Protein AF-A0A858RR06-F1 (afdb_monomer)

Structure (mmCIF, N/CA/C/O backbone):
data_AF-A0A858RR06-F1
#
_entry.id   AF-A0A858RR06-F1
#
loop_
_atom_site.group_PDB
_atom_site.id
_atom_site.type_symbol
_atom_site.label_atom_id
_atom_site.label_alt_id
_atom_site.label_comp_id
_atom_site.label_asym_id
_atom_site.label_entity_id
_atom_site.label_seq_id
_atom_site.pdbx_PDB_ins_code
_atom_site.Cartn_x
_atom_site.Cartn_y
_atom_site.Cartn_z
_atom_site.occupancy
_atom_site.B_iso_or_equiv
_atom_site.auth_seq_id
_atom_site.auth_comp_id
_atom_site.auth_asym_id
_atom_site.auth_atom_id
_atom_site.pdbx_PDB_model_num
ATOM 1 N N . MET A 1 1 ? -78.597 14.543 30.030 1.00 44.94 1 MET A N 1
ATOM 2 C CA . MET A 1 1 ? -77.544 13.537 29.747 1.00 44.94 1 MET A CA 1
ATOM 3 C C . MET A 1 1 ? -76.227 14.290 29.584 1.00 44.94 1 MET A C 1
ATOM 5 O O . MET A 1 1 ? -76.218 15.263 28.851 1.00 44.94 1 MET A O 1
ATOM 9 N N . LYS A 1 2 ? -75.267 14.104 30.507 1.00 47.06 2 LYS A N 1
ATOM 10 C CA . LYS A 1 2 ? -73.967 13.423 30.271 1.00 47.06 2 LYS A CA 1
ATOM 11 C C . LYS A 1 2 ? -73.232 14.000 29.048 1.00 47.06 2 LYS A C 1
ATOM 13 O O . LYS A 1 2 ? -73.659 13.748 27.937 1.00 47.06 2 LYS A O 1
ATOM 18 N N . GLY A 1 3 ? -72.196 14.817 29.217 1.00 38.66 3 GLY A N 1
ATOM 19 C CA . GLY A 1 3 ? -70.816 14.352 29.437 1.00 38.66 3 GLY A CA 1
ATOM 20 C C . GLY A 1 3 ? -69.894 14.996 28.377 1.00 38.66 3 GLY A C 1
ATOM 21 O O . GLY A 1 3 ? -70.419 15.537 27.412 1.00 38.66 3 GLY A O 1
ATOM 22 N N . PRO A 1 4 ? -68.567 15.047 28.582 1.00 51.69 4 PRO A N 1
ATOM 23 C CA . PRO A 1 4 ? -67.867 16.330 28.679 1.00 51.69 4 PRO A CA 1
ATOM 24 C C . PRO A 1 4 ? -66.981 16.712 27.484 1.00 51.69 4 PRO A C 1
ATOM 26 O O . PRO A 1 4 ? -66.624 15.895 26.641 1.00 51.69 4 PRO A O 1
ATOM 29 N N . ALA A 1 5 ? -66.574 17.985 27.516 1.00 48.44 5 ALA A N 1
ATOM 30 C CA . ALA A 1 5 ? -65.436 18.553 26.811 1.00 48.44 5 ALA A CA 1
ATOM 31 C C . ALA A 1 5 ? -64.211 17.626 26.855 1.00 48.44 5 ALA A C 1
ATOM 33 O O . ALA A 1 5 ? -63.685 17.318 27.926 1.00 48.44 5 ALA A O 1
ATOM 34 N N . VAL A 1 6 ? -63.730 17.235 25.678 1.00 52.66 6 VAL A N 1
ATOM 35 C CA . VAL A 1 6 ? -62.419 16.612 25.510 1.00 52.66 6 VAL A CA 1
ATOM 36 C C . VAL A 1 6 ? -61.376 17.718 25.392 1.00 52.66 6 VAL A C 1
ATOM 38 O O . VAL A 1 6 ? -61.203 18.337 24.346 1.00 52.66 6 VAL A O 1
ATOM 41 N N . LYS A 1 7 ? -60.696 17.964 26.517 1.00 43.69 7 LYS A N 1
ATOM 42 C CA . LYS A 1 7 ? -59.297 18.395 26.534 1.00 43.69 7 LYS A CA 1
ATOM 43 C C . LYS A 1 7 ? -58.483 17.328 25.798 1.00 43.69 7 LYS A C 1
ATOM 45 O O . LYS A 1 7 ? -58.519 16.165 26.188 1.00 43.69 7 LYS A O 1
ATOM 50 N N . GLY A 1 8 ? -57.783 17.731 24.748 1.00 40.16 8 GLY A N 1
ATOM 51 C CA . GLY A 1 8 ? -56.699 16.969 24.141 1.00 40.16 8 GLY A CA 1
ATOM 52 C C . GLY A 1 8 ? -55.512 17.908 24.045 1.00 40.16 8 GLY A C 1
ATOM 53 O O . GLY A 1 8 ? -55.527 18.842 23.248 1.00 40.16 8 GLY A O 1
ATOM 54 N N . ASP A 1 9 ? -54.574 17.718 24.959 1.00 43.81 9 ASP A N 1
ATOM 55 C CA . ASP A 1 9 ? -53.384 18.522 25.186 1.00 43.81 9 ASP A CA 1
ATOM 56 C C . ASP A 1 9 ? -52.521 18.728 23.926 1.00 43.81 9 ASP A C 1
ATOM 58 O O . ASP A 1 9 ? -52.482 17.859 23.048 1.00 43.81 9 ASP A O 1
ATOM 62 N N . PRO A 1 10 ? -51.762 19.840 23.840 1.00 43.44 10 PRO A N 1
ATOM 63 C CA . PRO A 1 10 ? -50.656 19.923 22.903 1.00 43.44 10 PRO A CA 1
ATOM 64 C C . PRO A 1 10 ? -49.649 18.838 23.286 1.00 43.44 10 PRO A C 1
ATOM 66 O O . PRO A 1 10 ? 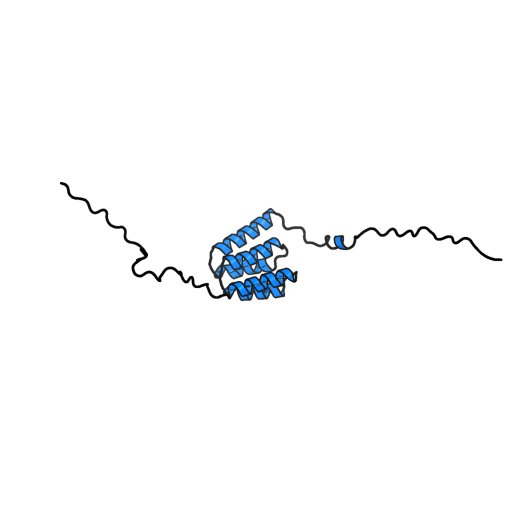-49.044 18.895 24.359 1.00 43.44 10 PRO A O 1
ATOM 69 N N . VAL A 1 11 ? -49.463 17.840 22.422 1.00 42.94 11 VAL A N 1
ATOM 70 C CA . VAL A 1 11 ? -48.342 16.904 22.541 1.00 42.94 11 VAL A CA 1
ATOM 71 C C . VAL A 1 11 ? -47.047 17.683 22.351 1.00 42.94 11 VAL A C 1
ATOM 73 O O . VAL A 1 11 ? -46.527 17.873 21.255 1.00 42.94 11 VAL A O 1
ATOM 76 N N . SER A 1 12 ? -46.554 18.159 23.487 1.00 44.69 12 SER A N 1
ATOM 77 C CA . SER A 1 12 ? -45.161 18.436 23.747 1.00 44.69 12 SER A CA 1
ATOM 78 C C . SER A 1 12 ? -44.381 17.149 23.490 1.00 44.69 12 SER A C 1
ATOM 80 O O . SER A 1 12 ? -44.539 16.143 24.180 1.00 44.69 12 SER A O 1
ATOM 82 N N . SER A 1 13 ? -43.548 17.166 22.463 1.00 46.16 13 SER A N 1
ATOM 83 C CA . SER A 1 13 ? -42.384 16.294 22.378 1.00 46.16 13 SER A CA 1
ATOM 84 C C . SER A 1 13 ? -41.233 17.134 21.844 1.00 46.16 13 SER A C 1
ATOM 86 O O . SER A 1 13 ? -41.124 17.335 20.635 1.00 46.16 13 SER A O 1
ATOM 88 N N . PRO A 1 14 ? -40.389 17.684 22.732 1.00 47.09 14 PRO A N 1
ATOM 89 C CA . PRO A 1 14 ? -39.102 18.220 22.350 1.00 47.09 14 PRO A CA 1
ATOM 90 C C . PRO A 1 14 ? -38.134 17.037 22.269 1.00 47.09 14 PRO A C 1
ATOM 92 O O . PRO A 1 14 ? -37.725 16.489 23.287 1.00 47.09 14 PRO A O 1
ATOM 95 N N . ALA A 1 15 ? -37.774 16.617 21.062 1.00 38.31 15 ALA A N 1
ATOM 96 C CA . ALA A 1 15 ? -36.696 15.651 20.873 1.00 38.31 15 ALA A CA 1
ATOM 97 C C . ALA A 1 15 ? -35.876 16.017 19.635 1.00 38.31 15 ALA A C 1
ATOM 99 O O . ALA A 1 15 ? -35.849 15.313 18.633 1.00 38.31 15 ALA A O 1
ATOM 100 N N . SER A 1 16 ? -35.187 17.150 19.732 1.00 47.97 16 SER A N 1
ATOM 101 C CA . SER A 1 16 ? -33.870 17.286 19.112 1.00 47.97 16 SER A CA 1
ATOM 102 C C . SER A 1 16 ? -32.823 17.103 20.219 1.00 47.97 16 SER A C 1
ATOM 104 O O . SER A 1 16 ? -33.104 17.531 21.341 1.00 47.97 16 SER A O 1
ATOM 106 N N . PRO A 1 17 ? -31.607 16.582 19.955 1.00 47.91 17 PRO A N 1
ATOM 107 C CA . PRO A 1 17 ? -31.035 16.254 18.650 1.00 47.91 17 PRO A CA 1
ATOM 108 C C . PRO A 1 17 ? -30.376 14.860 18.581 1.00 47.91 17 PRO A C 1
ATOM 110 O O . PRO A 1 17 ? -30.030 14.238 19.582 1.00 47.91 17 PRO A O 1
ATOM 113 N N . ARG A 1 18 ? -30.101 14.434 17.347 1.00 51.03 18 ARG A N 1
ATOM 114 C CA . ARG A 1 18 ? -29.039 13.502 16.940 1.00 51.03 18 ARG A CA 1
ATOM 115 C C . ARG A 1 18 ? -27.690 13.914 17.566 1.00 51.03 18 ARG A C 1
ATOM 117 O O . ARG A 1 18 ? -26.893 14.599 16.937 1.00 51.03 18 ARG A O 1
ATOM 124 N N . ARG A 1 19 ? -27.479 13.582 18.843 1.00 39.66 19 ARG A N 1
ATOM 125 C CA . ARG A 1 19 ? -26.297 13.950 19.650 1.00 39.66 19 ARG A CA 1
ATOM 126 C C . ARG A 1 19 ? -25.374 12.763 19.933 1.00 39.66 19 ARG A C 1
ATOM 128 O O . ARG A 1 19 ? -24.265 12.957 20.415 1.00 39.66 19 ARG A O 1
ATOM 135 N N . GLU A 1 20 ? -25.790 11.550 19.591 1.00 44.41 20 GLU A N 1
ATOM 136 C CA . GLU A 1 20 ? -24.990 10.344 19.833 1.00 44.41 20 GLU A CA 1
ATOM 137 C C . GLU A 1 20 ? -23.996 10.045 18.701 1.00 44.41 20 GLU A C 1
ATOM 139 O O . GLU A 1 20 ? -22.990 9.388 18.937 1.00 44.41 20 GLU A O 1
ATOM 144 N N . GLU A 1 21 ? -24.166 10.635 17.513 1.00 46.12 21 GLU A N 1
ATOM 145 C CA . GLU A 1 21 ? -23.213 10.460 16.400 1.00 46.12 21 GLU A CA 1
ATOM 146 C C . GLU A 1 21 ? -21.959 11.350 16.519 1.00 46.12 21 GLU A C 1
ATOM 148 O O . GLU A 1 21 ? -20.981 11.156 15.808 1.00 46.12 21 GLU A O 1
ATOM 153 N N . GLN A 1 22 ? -21.946 12.303 17.460 1.00 43.31 22 GLN A N 1
ATOM 154 C CA . GLN A 1 22 ? -20.782 13.161 17.742 1.00 43.31 22 GLN A CA 1
ATOM 155 C C . GLN A 1 22 ? -20.051 12.809 19.046 1.00 43.31 22 GLN A C 1
ATOM 157 O O . GLN A 1 22 ? -19.062 13.456 19.390 1.00 43.31 22 GLN A O 1
ATOM 162 N N . ALA A 1 23 ? -20.493 11.781 19.776 1.00 40.41 23 ALA A N 1
ATOM 163 C CA . ALA A 1 23 ? -19.858 11.378 21.032 1.00 40.41 23 ALA A CA 1
ATOM 164 C C . ALA A 1 23 ? -18.666 10.415 20.851 1.00 40.41 23 ALA A C 1
ATOM 166 O O . ALA A 1 23 ? -17.928 10.198 21.806 1.00 40.41 23 ALA A O 1
ATOM 167 N N . ALA A 1 24 ? -18.427 9.896 19.641 1.00 39.78 24 ALA A N 1
ATOM 168 C CA . ALA A 1 24 ? -17.301 9.002 19.344 1.00 39.78 24 ALA A CA 1
ATOM 169 C C . ALA A 1 24 ? -16.038 9.720 18.813 1.00 39.78 24 ALA A C 1
ATOM 171 O O . ALA A 1 24 ? -15.054 9.069 18.485 1.00 39.78 24 ALA A O 1
ATOM 172 N N . ALA A 1 25 ? -16.034 11.057 18.731 1.00 47.84 25 ALA A N 1
ATOM 173 C CA . ALA A 1 25 ? -14.924 11.834 18.158 1.00 47.84 25 ALA A CA 1
ATOM 174 C C . ALA A 1 25 ? -13.960 12.434 19.205 1.00 47.84 25 ALA A C 1
ATOM 176 O O . ALA A 1 25 ? -13.265 13.403 18.910 1.00 47.84 25 ALA A O 1
ATOM 177 N N . LYS A 1 26 ? -13.945 11.925 20.447 1.00 43.50 26 LYS A N 1
ATOM 178 C CA . LYS A 1 26 ? -13.130 12.493 21.544 1.00 43.50 26 LYS A CA 1
ATOM 179 C C . LYS A 1 26 ? -11.962 11.634 22.025 1.00 43.50 26 LYS A C 1
ATOM 181 O O . LYS A 1 26 ? -11.209 12.109 22.864 1.00 43.50 26 LYS A O 1
ATOM 186 N N . ASP A 1 27 ? -11.786 10.445 21.459 1.00 43.53 27 ASP A N 1
ATOM 187 C CA . ASP A 1 27 ? -10.639 9.566 21.738 1.00 43.53 27 ASP A CA 1
ATOM 188 C C . ASP A 1 27 ? -9.903 9.160 20.450 1.00 43.53 27 ASP A C 1
ATOM 190 O O . ASP A 1 27 ? -9.219 8.141 20.380 1.00 43.53 27 ASP A O 1
ATOM 194 N N . ALA A 1 28 ? -10.046 9.964 19.390 1.00 51.09 28 ALA A N 1
ATOM 195 C CA . ALA A 1 28 ? -9.133 9.856 18.265 1.00 51.09 28 ALA A CA 1
ATOM 196 C C . ALA A 1 28 ? -7.760 10.366 18.742 1.00 51.09 28 ALA A C 1
ATOM 198 O O . ALA A 1 28 ? -7.697 11.489 19.260 1.00 51.09 28 ALA A O 1
ATOM 199 N N . PRO A 1 29 ? -6.670 9.586 18.597 1.00 53.75 29 PRO A N 1
ATOM 200 C CA . PRO A 1 29 ? -5.330 10.111 18.820 1.00 53.75 29 PRO A CA 1
ATOM 201 C C . PRO A 1 29 ? -5.185 11.392 18.000 1.00 53.75 29 PRO A C 1
ATOM 203 O O . PRO A 1 29 ? -5.698 11.462 16.879 1.00 53.75 29 PRO A O 1
ATOM 206 N N . ALA A 1 30 ? -4.560 12.416 18.591 1.00 57.50 30 ALA A N 1
ATOM 207 C CA . ALA A 1 30 ? -4.385 13.711 17.943 1.00 57.50 30 ALA A CA 1
ATOM 208 C C . ALA A 1 30 ? -3.948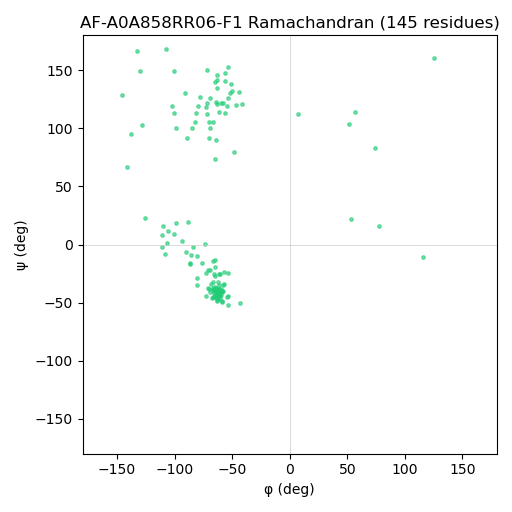 13.498 16.483 1.00 57.50 30 ALA A C 1
ATOM 210 O O . ALA A 1 30 ? -3.056 12.671 16.254 1.00 57.50 30 ALA A O 1
ATOM 211 N N . PRO A 1 31 ? -4.593 14.172 15.510 1.00 61.16 31 PRO A N 1
ATOM 212 C CA . PRO A 1 31 ? -4.248 14.000 14.110 1.00 61.16 31 PRO A CA 1
ATOM 213 C C . PRO A 1 31 ? -2.745 14.201 13.966 1.00 61.16 31 PRO A C 1
ATOM 215 O O . PRO A 1 31 ? -2.189 15.154 14.520 1.00 61.16 31 PRO A O 1
ATOM 218 N N . LEU A 1 32 ? -2.099 13.251 13.289 1.00 72.69 32 LEU A N 1
ATOM 219 C CA . LEU A 1 32 ? -0.674 13.323 13.004 1.00 72.69 32 LEU A CA 1
ATOM 220 C C . LEU A 1 32 ? -0.392 14.704 12.406 1.00 72.69 32 LEU A C 1
ATOM 222 O O . LEU A 1 32 ? -1.138 15.141 11.522 1.00 72.69 32 LEU A O 1
ATOM 226 N N . ASP A 1 33 ? 0.637 15.396 12.893 1.00 85.12 33 ASP A N 1
ATOM 227 C CA . ASP A 1 33 ? 0.956 16.716 12.367 1.00 85.12 33 ASP A CA 1
ATOM 228 C C . ASP A 1 33 ? 1.187 16.624 10.853 1.00 85.12 33 ASP A C 1
ATOM 230 O O . ASP A 1 33 ? 1.745 15.647 10.341 1.00 85.12 33 ASP A O 1
ATOM 234 N N . ASP A 1 34 ? 0.701 17.623 10.118 1.00 86.12 34 ASP A N 1
ATOM 235 C CA . ASP A 1 34 ? 0.678 17.571 8.655 1.00 86.12 34 ASP A CA 1
ATOM 236 C C . ASP A 1 34 ? 2.078 17.361 8.064 1.00 86.12 34 ASP A C 1
ATOM 238 O O . ASP A 1 34 ? 2.231 16.658 7.065 1.00 86.12 34 ASP A O 1
ATOM 242 N N . ALA A 1 35 ? 3.105 17.917 8.714 1.00 88.56 35 ALA A N 1
ATOM 243 C CA . ALA A 1 35 ? 4.496 17.767 8.311 1.00 88.56 35 ALA A CA 1
ATOM 244 C C . ALA A 1 35 ? 4.984 16.319 8.471 1.00 88.56 35 ALA A C 1
ATOM 246 O O . ALA A 1 35 ? 5.595 15.766 7.554 1.00 88.56 35 ALA A O 1
ATOM 247 N N . ARG A 1 36 ? 4.684 15.669 9.601 1.00 89.06 36 ARG A N 1
ATOM 248 C CA . ARG A 1 36 ? 5.023 14.264 9.829 1.00 89.06 36 ARG A CA 1
ATOM 249 C C . ARG A 1 36 ? 4.263 13.350 8.886 1.00 89.06 36 ARG A C 1
ATOM 251 O O . ARG A 1 36 ? 4.861 12.412 8.366 1.00 89.06 36 ARG A O 1
ATOM 258 N N . ARG A 1 37 ? 2.985 13.633 8.625 1.00 91.12 37 ARG A N 1
ATOM 259 C CA . ARG A 1 37 ? 2.182 12.842 7.685 1.00 91.12 37 ARG A CA 1
ATOM 260 C C . ARG A 1 37 ? 2.780 12.942 6.288 1.00 91.12 37 ARG A C 1
ATOM 262 O O . ARG A 1 37 ? 3.026 11.916 5.668 1.00 91.12 37 ARG A O 1
ATOM 269 N N . ALA A 1 38 ? 3.102 14.153 5.837 1.00 90.75 38 ALA A N 1
ATOM 270 C CA . ALA A 1 38 ? 3.764 14.372 4.556 1.00 90.75 38 ALA A CA 1
ATOM 271 C C . ALA A 1 38 ? 5.110 13.633 4.452 1.00 90.75 38 ALA A C 1
ATOM 273 O O . ALA A 1 38 ? 5.392 13.038 3.417 1.00 90.75 38 ALA A O 1
ATOM 274 N N . ALA A 1 39 ? 5.910 13.610 5.524 1.00 93.31 39 ALA A N 1
ATOM 275 C CA . ALA A 1 39 ? 7.171 12.871 5.543 1.00 93.31 39 ALA A CA 1
ATOM 276 C C . ALA A 1 39 ? 6.969 11.354 5.384 1.00 93.31 39 ALA A C 1
ATOM 278 O O . ALA A 1 39 ? 7.699 10.724 4.623 1.00 93.31 39 ALA A O 1
ATOM 279 N N . LEU A 1 40 ? 5.964 10.778 6.053 1.00 93.12 40 LEU A N 1
ATOM 280 C CA . LEU A 1 40 ? 5.625 9.357 5.909 1.00 93.12 40 LEU A CA 1
ATOM 281 C C . LEU A 1 40 ? 5.136 9.029 4.495 1.00 93.12 40 LEU A C 1
ATOM 283 O O . LEU A 1 40 ? 5.547 8.028 3.917 1.00 93.12 40 LEU A O 1
ATOM 287 N N . LEU A 1 41 ? 4.283 9.881 3.922 1.00 94.12 41 LEU A N 1
ATOM 288 C CA . LEU A 1 41 ? 3.791 9.709 2.554 1.00 94.12 41 LEU A CA 1
ATOM 289 C C . LEU A 1 41 ? 4.939 9.747 1.536 1.00 94.12 41 LEU A C 1
ATOM 291 O O . LEU A 1 41 ? 5.001 8.883 0.665 1.00 94.12 41 LEU A O 1
ATOM 295 N N . ALA A 1 42 ? 5.867 10.695 1.685 1.00 93.88 42 ALA A N 1
ATOM 296 C CA . ALA A 1 42 ? 7.044 10.805 0.825 1.00 93.88 42 ALA A CA 1
ATOM 297 C C . ALA A 1 42 ? 7.981 9.593 0.961 1.00 93.88 42 ALA A C 1
ATOM 299 O O . ALA A 1 42 ? 8.547 9.132 -0.025 1.00 93.88 42 ALA A O 1
ATOM 300 N N . GLU A 1 43 ? 8.133 9.052 2.171 1.00 93.56 43 GLU A N 1
ATOM 301 C CA . GLU A 1 43 ? 8.933 7.848 2.404 1.00 93.56 43 GLU A CA 1
ATOM 302 C C . GLU A 1 43 ? 8.311 6.613 1.729 1.00 93.56 43 GLU A C 1
ATOM 304 O O . GLU A 1 43 ? 9.005 5.867 1.037 1.00 93.56 43 GLU A O 1
ATOM 309 N N . ILE A 1 44 ? 6.993 6.429 1.854 1.00 93.19 44 ILE A N 1
ATOM 310 C CA . ILE A 1 44 ? 6.269 5.353 1.163 1.00 93.19 44 ILE A CA 1
ATOM 311 C C . ILE A 1 44 ? 6.410 5.494 -0.357 1.00 93.19 44 ILE A C 1
ATOM 313 O O . ILE A 1 44 ? 6.670 4.507 -1.049 1.00 93.19 44 ILE A O 1
ATOM 317 N N . GLU A 1 45 ? 6.266 6.713 -0.881 1.00 93.44 45 GLU A N 1
ATOM 318 C CA . GLU A 1 45 ? 6.435 7.004 -2.304 1.00 93.44 45 GLU A CA 1
ATOM 319 C C . GLU A 1 45 ? 7.840 6.626 -2.787 1.00 93.44 45 GLU A C 1
ATOM 321 O O . GLU A 1 45 ? 7.967 5.881 -3.760 1.00 93.44 45 GLU A O 1
ATOM 326 N N . GLN A 1 46 ? 8.883 7.041 -2.063 1.00 93.44 46 GLN A N 1
ATOM 327 C CA . GLN A 1 46 ? 10.280 6.708 -2.351 1.00 93.44 46 GLN A CA 1
ATOM 328 C C . GLN A 1 46 ? 10.497 5.190 -2.479 1.00 93.44 46 GLN A C 1
ATOM 330 O O . GLN A 1 46 ? 11.171 4.738 -3.406 1.00 93.44 46 GLN A O 1
ATOM 335 N N . PHE A 1 47 ? 9.923 4.401 -1.567 1.00 92.19 47 PHE A N 1
ATOM 336 C CA . PHE A 1 47 ? 10.016 2.941 -1.614 1.00 92.19 47 PHE A CA 1
ATOM 337 C C . PHE A 1 47 ? 9.229 2.357 -2.790 1.00 92.19 47 PHE A C 1
ATOM 339 O O . PHE A 1 47 ? 9.728 1.467 -3.478 1.00 92.19 47 PHE A O 1
ATOM 346 N N . SER A 1 48 ? 8.036 2.887 -3.070 1.00 90.75 48 SER A N 1
ATOM 347 C CA . SER A 1 48 ? 7.167 2.394 -4.145 1.00 90.75 48 SER A CA 1
ATOM 348 C C . SER A 1 48 ? 7.765 2.550 -5.546 1.00 90.75 48 SER A C 1
ATOM 350 O O . SER A 1 48 ? 7.656 1.643 -6.365 1.00 90.75 48 SER A O 1
ATOM 352 N N . VAL A 1 49 ? 8.456 3.663 -5.817 1.00 92.06 49 VAL A N 1
ATOM 353 C CA . VAL A 1 49 ? 9.010 3.968 -7.151 1.00 92.06 49 VAL A CA 1
ATOM 354 C C . VAL A 1 49 ? 10.368 3.312 -7.407 1.00 92.06 49 VAL A C 1
ATOM 356 O O . VAL A 1 49 ? 10.943 3.472 -8.483 1.00 92.06 49 VAL A O 1
ATOM 359 N N . SER A 1 50 ? 10.904 2.592 -6.420 1.00 89.94 50 SER A N 1
ATOM 360 C CA . SER A 1 50 ? 12.173 1.873 -6.547 1.00 89.94 50 SER A CA 1
ATOM 361 C C . SER A 1 50 ? 12.066 0.624 -7.429 1.00 89.94 50 SER A C 1
ATOM 363 O O . SER A 1 50 ? 13.074 0.193 -7.986 1.00 89.94 50 SER A O 1
ATOM 365 N N . TYR A 1 51 ? 10.859 0.051 -7.546 1.00 83.31 51 TYR A N 1
ATOM 366 C CA . TYR A 1 51 ? 10.589 -1.242 -8.185 1.00 83.31 51 TYR A CA 1
ATOM 367 C C . TYR A 1 51 ? 11.443 -2.410 -7.638 1.00 83.31 51 TYR A C 1
ATOM 369 O O . TYR A 1 51 ? 11.624 -3.414 -8.326 1.00 83.31 51 TYR A O 1
ATOM 377 N N . ASP A 1 52 ? 11.981 -2.301 -6.414 1.00 88.38 52 ASP A N 1
ATOM 378 C CA . ASP A 1 52 ? 12.720 -3.381 -5.745 1.00 88.38 52 ASP A CA 1
ATOM 379 C C . ASP A 1 52 ? 11.835 -4.058 -4.689 1.00 88.38 52 ASP A C 1
ATOM 381 O O . ASP A 1 52 ? 11.427 -3.450 -3.699 1.00 88.38 52 ASP A O 1
ATOM 385 N N . ALA A 1 53 ? 11.586 -5.357 -4.861 1.00 88.31 53 ALA A N 1
ATOM 386 C CA . ALA A 1 53 ? 10.821 -6.189 -3.931 1.00 88.31 53 ALA A CA 1
ATOM 387 C C . ALA A 1 53 ? 11.344 -6.147 -2.483 1.00 88.31 53 ALA A C 1
ATOM 389 O O . ALA A 1 53 ? 10.586 -6.373 -1.539 1.00 88.31 53 ALA A O 1
ATOM 390 N N . LYS A 1 54 ? 12.630 -5.832 -2.276 1.00 91.88 54 LYS A N 1
ATOM 391 C CA . LYS A 1 54 ? 13.235 -5.686 -0.939 1.00 91.88 54 LYS A CA 1
ATOM 392 C C . LYS A 1 54 ? 12.687 -4.502 -0.147 1.00 91.88 54 LYS A C 1
ATOM 394 O O . LYS A 1 54 ? 12.910 -4.431 1.061 1.00 91.88 54 LYS A O 1
ATOM 399 N N . GLU A 1 55 ? 11.986 -3.587 -0.805 1.00 90.75 55 GLU A N 1
ATOM 400 C CA . GLU A 1 55 ? 11.363 -2.431 -0.172 1.00 90.75 55 GLU A CA 1
ATOM 401 C C . GLU A 1 55 ? 9.957 -2.751 0.367 1.00 90.75 55 GLU A C 1
ATOM 403 O O . GLU A 1 55 ? 9.474 -2.048 1.254 1.00 90.75 55 GLU A O 1
ATOM 408 N N . LEU A 1 56 ? 9.323 -3.858 -0.055 1.00 90.12 56 LEU A N 1
ATOM 409 C CA . LEU A 1 56 ? 8.003 -4.274 0.449 1.00 90.12 56 LEU A CA 1
ATOM 410 C C . LEU A 1 56 ? 7.931 -4.399 1.983 1.00 90.12 56 LEU A C 1
ATOM 412 O O . LEU A 1 56 ? 6.993 -3.848 2.564 1.00 90.12 56 LEU A O 1
ATOM 416 N N . PRO A 1 57 ? 8.905 -5.025 2.679 1.00 91.75 57 PRO A N 1
ATOM 417 C CA . PRO A 1 57 ? 8.895 -5.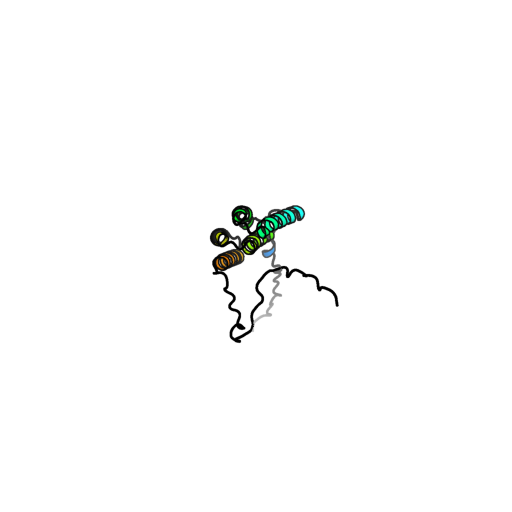093 4.142 1.00 91.75 57 PRO A CA 1
ATOM 418 C C . PRO A 1 57 ? 9.037 -3.727 4.826 1.00 91.75 57 PRO A C 1
ATOM 420 O O . PRO A 1 57 ? 8.700 -3.593 5.999 1.00 91.75 57 PRO A O 1
ATOM 423 N N . LYS A 1 58 ? 9.542 -2.705 4.119 1.00 93.06 58 LYS A N 1
ATOM 424 C CA . LYS A 1 58 ? 9.610 -1.331 4.641 1.00 93.06 58 LYS A CA 1
ATOM 425 C C . LYS A 1 58 ? 8.267 -0.615 4.516 1.00 93.06 58 LYS A C 1
ATOM 427 O O . LYS A 1 58 ? 7.961 0.228 5.351 1.00 93.06 58 LYS A O 1
ATOM 432 N N . ILE A 1 59 ? 7.458 -0.975 3.515 1.00 92.12 59 ILE A N 1
ATOM 433 C CA . ILE A 1 59 ? 6.102 -0.440 3.318 1.00 92.12 59 ILE A CA 1
ATOM 434 C C . ILE A 1 59 ? 5.083 -1.147 4.231 1.00 92.12 59 ILE A C 1
ATOM 436 O O . ILE A 1 59 ? 4.166 -0.508 4.742 1.00 92.12 59 ILE A O 1
ATOM 440 N N . GLU A 1 60 ? 5.262 -2.449 4.486 1.00 92.31 60 GLU A N 1
ATOM 441 C CA . GLU A 1 60 ? 4.391 -3.285 5.332 1.00 92.31 60 GLU A CA 1
ATOM 442 C C . GLU A 1 60 ? 3.924 -2.640 6.654 1.00 92.31 60 GLU A C 1
ATOM 444 O O . GLU A 1 60 ? 2.713 -2.636 6.897 1.00 92.31 60 GLU A O 1
ATOM 449 N N . PRO A 1 61 ? 4.794 -2.057 7.508 1.00 93.75 61 PRO A N 1
ATOM 450 C CA . PRO A 1 61 ? 4.355 -1.477 8.781 1.00 93.75 61 PRO A CA 1
ATOM 451 C C . PRO A 1 61 ? 3.357 -0.322 8.618 1.00 93.75 61 PRO A C 1
ATOM 453 O O . PRO A 1 61 ? 2.550 -0.080 9.518 1.00 93.75 61 PRO A O 1
ATOM 456 N N . TYR A 1 62 ? 3.363 0.371 7.477 1.00 93.56 62 TYR A N 1
ATOM 457 C CA . TYR A 1 62 ? 2.461 1.490 7.219 1.00 93.56 62 TYR A CA 1
ATOM 458 C C . TYR A 1 62 ? 1.027 1.049 6.877 1.00 93.56 62 TYR A C 1
ATOM 460 O O . TYR A 1 62 ? 0.103 1.850 7.017 1.00 93.56 62 TYR A O 1
ATOM 468 N N . LEU A 1 63 ? 0.798 -0.224 6.523 1.00 92.44 63 LEU A N 1
ATOM 469 C CA . LEU A 1 63 ? -0.543 -0.757 6.230 1.00 92.44 63 LEU A CA 1
ATOM 470 C C . LEU A 1 63 ? -1.477 -0.770 7.449 1.00 92.44 63 LEU A C 1
ATOM 472 O O . LEU A 1 63 ? -2.692 -0.724 7.288 1.00 92.44 63 LEU A O 1
ATOM 476 N N . LEU A 1 64 ? -0.924 -0.826 8.663 1.00 92.38 64 LEU A N 1
ATOM 477 C CA . LEU A 1 64 ? -1.680 -0.844 9.925 1.00 92.38 64 LEU A CA 1
ATOM 478 C C . LEU A 1 64 ? -1.519 0.457 10.722 1.00 92.38 64 LEU A C 1
ATOM 480 O O . LEU A 1 64 ? -1.801 0.506 11.919 1.00 92.38 64 LEU A O 1
ATOM 484 N N . HIS A 1 65 ? -1.039 1.515 10.070 1.00 92.31 65 HIS A N 1
ATOM 485 C CA . HIS A 1 65 ? -0.823 2.808 10.703 1.00 92.31 65 HIS A CA 1
ATOM 486 C C . HIS A 1 65 ? -2.154 3.417 11.207 1.00 92.31 65 HIS A C 1
ATOM 488 O O . HIS A 1 65 ? -3.184 3.237 10.558 1.00 92.31 65 HIS A O 1
ATOM 494 N N . PRO A 1 66 ? -2.191 4.156 12.335 1.00 89.06 66 PRO A N 1
ATOM 495 C CA . PRO A 1 66 ? -3.432 4.752 12.856 1.00 89.06 66 PRO A CA 1
ATOM 496 C C . PRO A 1 66 ? -4.072 5.778 11.904 1.00 89.06 66 PRO A C 1
ATOM 498 O O . PRO A 1 66 ? -5.297 5.882 11.833 1.00 89.06 66 PRO A O 1
ATOM 501 N N . ASP A 1 67 ? -3.259 6.502 11.136 1.00 89.50 67 ASP A N 1
ATOM 502 C CA . ASP A 1 67 ? -3.722 7.456 10.122 1.00 89.50 67 ASP A CA 1
ATOM 503 C C . ASP A 1 67 ? -4.184 6.746 8.838 1.00 89.50 67 ASP A C 1
ATOM 505 O O . ASP A 1 67 ? -3.442 5.949 8.261 1.00 89.50 67 ASP A O 1
ATOM 509 N N . ALA A 1 68 ? -5.407 7.048 8.395 1.00 90.50 68 ALA A N 1
ATOM 510 C CA . ALA A 1 68 ? -6.028 6.411 7.234 1.00 90.50 68 ALA A CA 1
ATOM 511 C C . ALA A 1 68 ? -5.351 6.767 5.900 1.00 90.50 68 ALA A C 1
ATOM 513 O O . ALA A 1 68 ? -5.266 5.913 5.016 1.00 90.50 68 ALA A O 1
ATOM 514 N N . GLU A 1 69 ? -4.832 7.989 5.753 1.00 92.50 69 GLU A N 1
ATOM 515 C CA . GLU A 1 69 ? -4.132 8.404 4.534 1.00 92.50 69 GLU A CA 1
ATOM 516 C C . GLU A 1 69 ? -2.792 7.680 4.409 1.00 92.50 69 GLU A C 1
ATOM 518 O O . GLU A 1 69 ? -2.437 7.226 3.323 1.00 92.50 69 GLU A O 1
ATOM 523 N N . VAL A 1 70 ? -2.082 7.481 5.525 1.00 93.62 70 VAL A N 1
ATOM 524 C CA . VAL A 1 70 ? -0.846 6.683 5.544 1.00 93.62 70 VAL A CA 1
ATOM 525 C C . VAL A 1 70 ? -1.123 5.221 5.1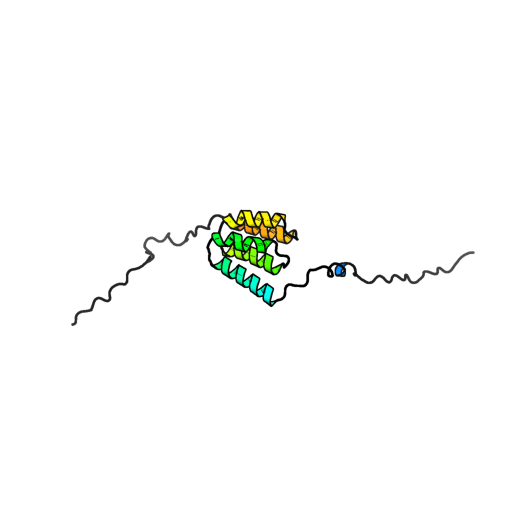71 1.00 93.62 70 VAL A C 1
ATOM 527 O O . VAL A 1 70 ? -0.397 4.669 4.344 1.00 93.62 70 VAL A O 1
ATOM 530 N N . ARG A 1 71 ? -2.196 4.603 5.694 1.00 94.12 71 ARG A N 1
ATOM 531 C CA . ARG A 1 71 ? -2.580 3.227 5.306 1.00 94.12 71 ARG A CA 1
ATOM 532 C C . ARG A 1 71 ? -2.879 3.117 3.815 1.00 94.12 71 ARG A C 1
ATOM 534 O O . ARG A 1 71 ? -2.389 2.213 3.139 1.00 94.12 71 ARG A O 1
ATOM 541 N N . LYS A 1 72 ? -3.661 4.062 3.291 1.00 94.06 72 LYS A N 1
ATOM 542 C CA . LYS A 1 72 ? -4.009 4.127 1.869 1.00 94.06 72 LYS A CA 1
ATOM 543 C C . LYS A 1 72 ? -2.769 4.306 0.995 1.00 94.06 72 LYS A C 1
ATOM 545 O O . LYS A 1 72 ? -2.643 3.636 -0.029 1.00 94.06 72 LYS A O 1
ATOM 550 N N . ALA A 1 73 ? -1.849 5.178 1.399 1.00 94.69 73 ALA A N 1
ATOM 551 C CA . ALA A 1 73 ? -0.591 5.378 0.696 1.00 94.69 73 ALA A CA 1
ATOM 552 C C . ALA A 1 73 ? 0.270 4.115 0.704 1.00 94.69 73 ALA A C 1
ATOM 554 O O . ALA A 1 73 ? 0.818 3.767 -0.333 1.00 94.69 73 ALA A O 1
ATOM 555 N N . ALA A 1 74 ? 0.339 3.392 1.824 1.00 95.19 74 ALA A N 1
ATOM 556 C CA . ALA A 1 74 ? 1.074 2.135 1.918 1.00 95.19 74 ALA A CA 1
ATOM 557 C C . ALA A 1 74 ? 0.512 1.063 0.973 1.00 95.19 74 ALA A C 1
ATOM 559 O O . ALA A 1 74 ? 1.267 0.438 0.230 1.00 95.19 74 ALA A O 1
ATOM 560 N N . MET A 1 75 ? -0.816 0.903 0.937 1.00 95.88 75 MET A N 1
ATOM 561 C CA . MET A 1 75 ? -1.485 -0.008 0.004 1.00 95.88 75 MET A CA 1
ATOM 562 C C . MET A 1 75 ? -1.176 0.365 -1.451 1.00 95.88 75 MET A C 1
ATOM 564 O O . MET A 1 75 ? -0.740 -0.481 -2.229 1.00 95.88 75 MET A O 1
ATOM 568 N N . ASN A 1 76 ? -1.329 1.644 -1.807 1.00 94.94 76 ASN A N 1
ATOM 569 C CA . ASN A 1 76 ? -0.995 2.133 -3.145 1.00 94.94 76 ASN A CA 1
ATOM 570 C C . ASN A 1 76 ? 0.493 1.953 -3.470 1.00 94.94 76 ASN A C 1
ATOM 572 O O . ASN A 1 76 ? 0.828 1.595 -4.593 1.00 94.94 76 ASN A O 1
ATOM 576 N N . GLY A 1 77 ? 1.380 2.157 -2.498 1.00 93.69 77 GLY A N 1
ATOM 577 C CA . GLY A 1 77 ? 2.817 1.979 -2.658 1.00 93.69 77 GLY A CA 1
ATOM 578 C C . GLY A 1 77 ? 3.186 0.536 -2.996 1.00 93.69 77 GLY A C 1
ATOM 579 O O . GLY A 1 77 ? 4.006 0.312 -3.883 1.00 93.69 77 GLY A O 1
ATOM 580 N N . MET A 1 78 ? 2.530 -0.443 -2.366 1.00 94.12 78 MET A N 1
ATOM 581 C CA . MET A 1 78 ? 2.693 -1.857 -2.722 1.00 94.12 78 MET A CA 1
ATOM 582 C C . MET A 1 78 ? 2.199 -2.163 -4.141 1.00 94.12 78 MET A C 1
ATOM 584 O O . MET A 1 78 ? 2.868 -2.888 -4.873 1.00 94.12 78 MET A O 1
ATOM 588 N N . ILE A 1 79 ? 1.070 -1.574 -4.553 1.00 92.81 79 ILE A N 1
ATOM 589 C CA . ILE A 1 79 ? 0.534 -1.729 -5.915 1.00 92.81 79 ILE A CA 1
ATOM 590 C C . ILE A 1 79 ? 1.490 -1.136 -6.957 1.00 92.81 79 ILE A C 1
ATOM 592 O O . ILE A 1 79 ? 1.731 -1.757 -7.989 1.00 92.81 79 ILE A O 1
ATOM 596 N N . VAL A 1 80 ? 2.021 0.062 -6.699 1.00 93.00 80 VAL A N 1
ATOM 597 C CA . VAL A 1 80 ? 2.940 0.768 -7.606 1.00 93.00 80 VAL A CA 1
ATOM 598 C C . VAL A 1 80 ? 4.269 0.031 -7.738 1.00 93.00 80 VAL A C 1
ATOM 600 O O . VAL A 1 80 ? 4.794 -0.060 -8.846 1.00 93.00 80 VAL A O 1
ATOM 603 N N . LEU A 1 81 ? 4.779 -0.535 -6.641 1.00 92.19 81 LEU A N 1
ATOM 604 C CA . LEU A 1 81 ? 5.971 -1.382 -6.666 1.00 92.19 81 LEU A CA 1
ATOM 605 C C . LEU A 1 81 ? 5.756 -2.597 -7.583 1.00 92.19 81 LEU A C 1
ATOM 607 O O . LEU A 1 81 ? 6.656 -2.964 -8.337 1.00 92.19 81 LEU A O 1
ATOM 611 N N . GLY A 1 82 ? 4.545 -3.168 -7.564 1.00 89.50 82 GLY A N 1
ATOM 612 C CA . GLY A 1 82 ? 4.076 -4.120 -8.573 1.00 89.50 82 GLY A CA 1
ATOM 613 C C . GLY A 1 82 ? 4.632 -5.538 -8.433 1.00 89.50 82 GLY A C 1
ATOM 614 O O . GLY A 1 82 ? 4.546 -6.320 -9.379 1.00 89.50 82 GLY A O 1
ATOM 615 N N . ASP A 1 83 ? 5.208 -5.880 -7.279 1.00 90.88 83 ASP A N 1
ATOM 616 C CA . ASP A 1 83 ? 5.712 -7.226 -7.011 1.00 90.88 83 ASP A CA 1
ATOM 617 C C . ASP A 1 83 ? 4.635 -8.108 -6.358 1.00 90.88 83 ASP A C 1
ATOM 619 O O . ASP A 1 83 ? 4.016 -7.744 -5.355 1.00 90.88 83 ASP A O 1
ATOM 623 N N . SER A 1 84 ? 4.449 -9.312 -6.905 1.00 91.19 84 SER A N 1
ATOM 624 C CA . SER A 1 84 ? 3.477 -10.304 -6.422 1.00 91.19 84 SER A CA 1
ATOM 625 C C . SER A 1 84 ? 3.653 -10.706 -4.948 1.00 91.19 84 SER A C 1
ATOM 627 O O . SER A 1 84 ? 2.687 -11.104 -4.296 1.00 91.19 84 SER A O 1
ATOM 629 N N . ALA A 1 85 ? 4.854 -10.557 -4.375 1.00 91.62 85 ALA A N 1
ATOM 630 C CA . ALA A 1 85 ? 5.124 -10.804 -2.961 1.00 91.62 85 ALA A CA 1
ATOM 631 C C . ALA A 1 85 ? 4.375 -9.837 -2.025 1.00 91.62 85 ALA A C 1
ATOM 633 O O . ALA A 1 85 ? 4.272 -10.109 -0.827 1.00 91.62 85 ALA A O 1
ATOM 634 N N . ALA A 1 86 ? 3.799 -8.750 -2.552 1.00 92.19 86 ALA A N 1
ATOM 635 C CA . ALA A 1 86 ? 2.895 -7.877 -1.813 1.00 92.19 86 ALA A CA 1
ATOM 636 C C . ALA A 1 86 ? 1.572 -8.568 -1.435 1.00 92.19 86 ALA A C 1
ATOM 638 O O . ALA A 1 86 ? 1.020 -8.283 -0.373 1.00 92.19 86 ALA A O 1
ATOM 639 N N . ALA A 1 87 ? 1.071 -9.504 -2.251 1.00 93.50 87 ALA A N 1
ATOM 640 C CA . ALA A 1 87 ? -0.226 -10.155 -2.043 1.00 93.50 87 ALA A CA 1
ATOM 641 C C . ALA A 1 87 ? -0.404 -10.787 -0.644 1.00 93.50 87 ALA A C 1
ATOM 643 O O . ALA A 1 87 ? -1.376 -10.456 0.045 1.00 93.50 87 ALA A O 1
ATOM 644 N N . PRO A 1 88 ? 0.513 -11.643 -0.141 1.00 94.31 88 PRO A N 1
ATOM 645 C CA . PRO A 1 88 ? 0.382 -12.200 1.206 1.00 94.31 88 PRO A CA 1
ATOM 646 C C . PRO A 1 88 ? 0.485 -11.145 2.318 1.00 94.31 88 PRO A C 1
ATOM 648 O O . PRO A 1 88 ? -0.084 -11.353 3.390 1.00 94.31 88 PRO A O 1
ATOM 651 N N . LEU A 1 89 ? 1.186 -10.027 2.099 1.00 93.56 89 LEU A N 1
ATOM 652 C CA . LEU A 1 89 ? 1.279 -8.934 3.077 1.00 93.56 89 LEU A CA 1
ATOM 653 C C . LEU A 1 89 ? -0.042 -8.161 3.155 1.00 93.56 89 LEU A C 1
ATOM 655 O O . LEU A 1 89 ? -0.559 -7.914 4.244 1.00 93.56 89 LEU A O 1
ATOM 659 N N . LEU A 1 90 ? -0.631 -7.866 1.996 1.00 94.50 90 LEU A N 1
ATOM 660 C CA . LEU A 1 90 ? -1.919 -7.189 1.875 1.00 94.50 90 LEU A CA 1
ATOM 661 C C . LEU A 1 90 ? -3.056 -8.014 2.497 1.00 94.50 90 LEU A C 1
ATOM 663 O O . LEU A 1 90 ? -3.854 -7.464 3.253 1.00 94.50 90 LEU A O 1
ATOM 667 N N . ARG A 1 91 ? -3.084 -9.342 2.297 1.00 95.00 91 ARG A N 1
ATOM 668 C CA . ARG A 1 91 ? -4.075 -10.221 2.956 1.00 95.00 91 ARG A CA 1
ATOM 669 C C . ARG A 1 91 ? -3.945 -10.220 4.479 1.00 95.00 91 ARG A C 1
ATOM 671 O O . ARG A 1 91 ? -4.944 -10.078 5.177 1.00 95.00 91 ARG A O 1
ATOM 678 N N . LYS A 1 92 ? -2.719 -10.302 5.007 1.00 94.44 92 LYS A N 1
ATOM 679 C CA . LYS A 1 92 ? -2.476 -10.200 6.460 1.00 94.44 92 LYS A CA 1
ATOM 680 C C . LYS A 1 92 ? -2.913 -8.851 7.029 1.00 94.44 92 LYS A C 1
ATOM 682 O O . LYS A 1 92 ? -3.361 -8.786 8.172 1.00 94.44 92 LYS A O 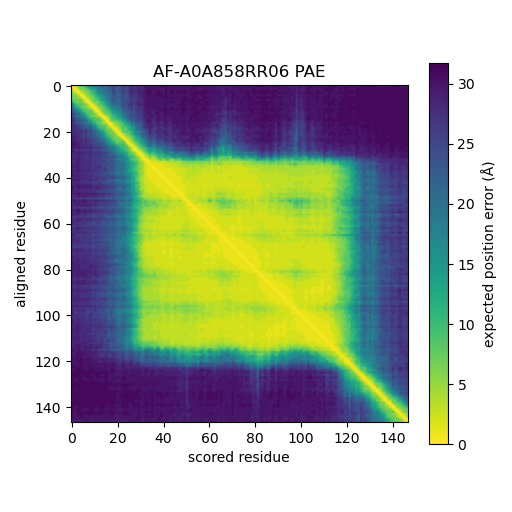1
ATOM 687 N N . ALA A 1 93 ? -2.757 -7.773 6.262 1.00 92.94 93 ALA A N 1
ATOM 688 C CA . ALA A 1 93 ? -3.246 -6.460 6.660 1.00 92.94 93 ALA A CA 1
ATOM 689 C C . ALA A 1 93 ? -4.780 -6.384 6.608 1.00 92.94 93 ALA A C 1
ATOM 691 O O . ALA A 1 93 ? -5.377 -5.806 7.513 1.00 92.94 93 ALA A O 1
ATOM 692 N N . ALA A 1 94 ? -5.419 -7.017 5.617 1.00 93.62 94 ALA A N 1
ATOM 693 C CA . ALA A 1 94 ? -6.876 -7.068 5.486 1.00 93.62 94 ALA A CA 1
ATOM 694 C C . ALA A 1 94 ? -7.549 -7.703 6.714 1.00 93.62 94 ALA A C 1
ATOM 696 O O . ALA A 1 94 ? -8.556 -7.189 7.196 1.00 93.62 94 ALA A O 1
ATOM 697 N N . GLU A 1 95 ? -6.955 -8.760 7.279 1.00 94.69 95 GLU A N 1
ATOM 698 C CA . GL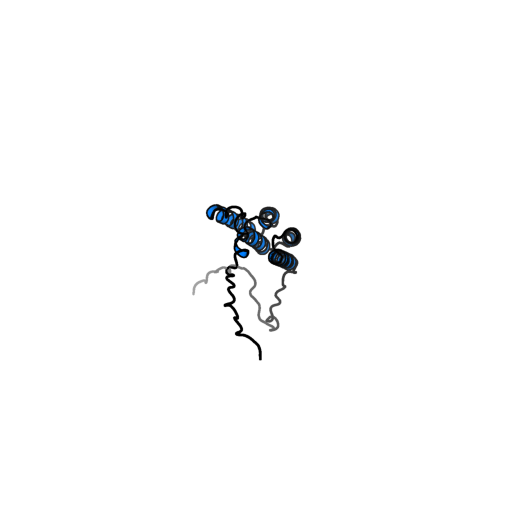U A 1 95 ? -7.437 -9.419 8.507 1.00 94.69 95 GLU A CA 1
ATOM 699 C C . GLU A 1 95 ? -7.468 -8.490 9.732 1.00 94.69 95 GLU A C 1
ATOM 701 O O . GLU A 1 95 ? -8.222 -8.721 10.676 1.00 94.69 95 GLU A O 1
ATOM 706 N N . LYS A 1 96 ? -6.634 -7.446 9.732 1.00 93.50 96 LYS A N 1
ATOM 707 C CA . LYS A 1 96 ? -6.466 -6.496 10.840 1.00 93.50 96 LYS A CA 1
ATOM 708 C C . LYS A 1 96 ? -7.002 -5.105 10.506 1.00 93.50 96 LYS A C 1
ATOM 710 O O . LYS A 1 96 ? -6.762 -4.166 11.265 1.00 93.50 96 LYS A O 1
ATOM 715 N N . ALA A 1 97 ? -7.685 -4.958 9.373 1.00 90.75 97 ALA A N 1
ATOM 716 C CA . ALA A 1 97 ? -8.161 -3.668 8.915 1.00 90.75 97 ALA A CA 1
ATOM 717 C C . ALA A 1 97 ? -9.210 -3.093 9.889 1.00 90.75 97 ALA A C 1
ATOM 719 O O . ALA A 1 97 ? -10.073 -3.825 10.381 1.00 90.75 97 ALA A O 1
ATOM 720 N N . PRO A 1 98 ? -9.174 -1.779 10.162 1.00 88.94 98 PRO A N 1
ATOM 721 C CA . PRO A 1 98 ? -10.089 -1.144 11.107 1.00 88.94 98 PRO A CA 1
ATOM 722 C C . PRO A 1 98 ? -11.528 -1.054 10.585 1.00 88.94 98 PRO A C 1
ATOM 724 O O . PRO A 1 98 ? -12.457 -0.925 11.381 1.00 88.94 98 PRO A O 1
ATOM 727 N N . THR A 1 99 ? -11.731 -1.109 9.264 1.00 91.19 99 THR A N 1
ATOM 728 C CA . THR A 1 99 ? -13.060 -1.060 8.645 1.00 91.19 99 THR A CA 1
ATOM 729 C C . THR A 1 99 ? -13.250 -2.195 7.635 1.00 91.19 99 THR A C 1
ATOM 731 O O . THR A 1 99 ? -12.288 -2.598 6.975 1.00 91.19 99 THR A O 1
ATOM 734 N N . PRO A 1 100 ? -14.489 -2.697 7.453 1.00 92.56 100 PRO A N 1
ATOM 735 C CA . PRO A 1 100 ? -14.779 -3.701 6.429 1.00 92.56 100 PRO A CA 1
ATOM 736 C C . PRO A 1 100 ? -14.408 -3.239 5.016 1.00 92.56 100 PRO A C 1
ATOM 738 O O . PRO A 1 100 ? -13.961 -4.036 4.200 1.00 92.56 100 PRO A O 1
ATOM 741 N N . GLN A 1 101 ? -14.573 -1.947 4.726 1.00 92.88 101 GLN A N 1
ATOM 742 C CA . GLN A 1 101 ? -14.243 -1.364 3.427 1.00 92.88 101 GLN A CA 1
ATOM 743 C C . GLN A 1 101 ? -12.735 -1.413 3.158 1.00 92.88 101 GLN A C 1
ATOM 745 O O . GLN A 1 101 ? -12.326 -1.757 2.053 1.00 92.88 101 GLN A O 1
ATOM 750 N N . GLU A 1 102 ? -11.907 -1.119 4.165 1.00 91.19 102 GLU A N 1
ATOM 751 C CA . GLU A 1 102 ? -10.450 -1.240 4.044 1.00 91.19 102 GLU A CA 1
ATOM 752 C C . GLU A 1 102 ? -10.006 -2.698 3.881 1.00 91.19 102 GLU A C 1
ATOM 754 O O . GLU A 1 102 ? -9.121 -2.973 3.075 1.00 91.19 102 GLU A O 1
ATOM 759 N N . ALA A 1 103 ? -10.650 -3.644 4.575 1.00 92.81 103 ALA A N 1
ATOM 760 C CA . ALA A 1 103 ? -10.363 -5.070 4.405 1.00 92.81 103 ALA A CA 1
ATOM 761 C C . ALA A 1 103 ? -10.616 -5.537 2.962 1.00 92.81 103 ALA A C 1
ATOM 763 O O . ALA A 1 103 ? -9.798 -6.258 2.387 1.00 92.81 103 ALA A O 1
ATOM 764 N N . VAL A 1 104 ? -11.729 -5.097 2.362 1.00 96.31 104 VAL A N 1
ATOM 765 C CA . VAL A 1 104 ? -12.051 -5.392 0.959 1.00 96.31 104 VAL A CA 1
ATOM 766 C C . VAL A 1 104 ? -11.007 -4.777 0.033 1.00 96.31 104 VAL A C 1
ATOM 768 O O . VAL A 1 104 ? -10.452 -5.499 -0.785 1.00 96.31 104 VAL A O 1
ATOM 771 N N . ALA A 1 105 ? -10.665 -3.498 0.207 1.00 94.44 105 ALA A N 1
ATOM 772 C CA . ALA A 1 105 ? -9.676 -2.826 -0.637 1.00 94.44 105 ALA A CA 1
ATOM 773 C C . ALA A 1 105 ? -8.295 -3.507 -0.591 1.00 94.44 105 ALA A C 1
ATOM 775 O O . ALA A 1 105 ? -7.652 -3.687 -1.623 1.00 94.44 105 ALA A O 1
ATOM 776 N N . LEU A 1 106 ? -7.854 -3.940 0.593 1.00 95.38 106 LEU A N 1
ATOM 777 C CA . LEU A 1 106 ? -6.604 -4.686 0.765 1.00 95.38 106 LEU A CA 1
ATOM 778 C C . LEU A 1 106 ? -6.664 -6.075 0.116 1.00 95.38 106 LEU A C 1
ATOM 780 O O . LEU A 1 106 ? -5.678 -6.526 -0.464 1.00 95.38 106 LEU A O 1
ATOM 784 N N . THR A 1 107 ? -7.816 -6.743 0.186 1.00 95.88 107 THR A N 1
ATOM 785 C CA . THR A 1 107 ? -8.027 -8.046 -0.463 1.00 95.88 107 THR A CA 1
ATOM 786 C C . THR A 1 107 ? -8.018 -7.906 -1.984 1.00 95.88 107 THR A C 1
ATOM 788 O O . THR A 1 107 ? -7.301 -8.637 -2.656 1.00 95.88 107 THR A O 1
ATOM 791 N N . GLU A 1 108 ? -8.727 -6.915 -2.526 1.00 95.44 108 GLU A N 1
ATOM 792 C CA . GLU A 1 108 ? -8.733 -6.605 -3.959 1.00 95.44 108 GLU A CA 1
ATOM 793 C C . GLU A 1 108 ? -7.334 -6.236 -4.463 1.00 95.44 108 GLU A C 1
ATOM 795 O O . GLU A 1 108 ? -6.920 -6.686 -5.531 1.00 95.44 108 GLU A O 1
ATOM 800 N N . ALA A 1 109 ? -6.575 -5.461 -3.684 1.00 94.06 109 ALA A N 1
ATOM 801 C CA . ALA A 1 109 ? -5.186 -5.152 -3.996 1.00 94.06 109 ALA A CA 1
ATOM 802 C C . ALA A 1 109 ? -4.318 -6.420 -4.018 1.00 94.06 109 ALA A C 1
ATOM 804 O O . ALA A 1 109 ? -3.499 -6.581 -4.921 1.00 94.06 109 ALA A O 1
ATOM 805 N N . ALA A 1 110 ? -4.508 -7.338 -3.065 1.00 94.69 110 ALA A N 1
ATOM 806 C CA . ALA A 1 110 ? -3.795 -8.611 -3.046 1.00 94.69 110 ALA A CA 1
ATOM 807 C C . ALA A 1 110 ? -4.122 -9.472 -4.273 1.00 94.69 110 ALA A C 1
ATOM 809 O O . ALA A 1 110 ? -3.212 -9.992 -4.914 1.00 94.69 110 ALA A O 1
ATOM 810 N N . ASP A 1 111 ? -5.402 -9.581 -4.623 1.00 94.31 111 ASP A N 1
ATOM 811 C CA . ASP A 1 111 ? -5.848 -10.350 -5.783 1.00 94.31 111 ASP A CA 1
ATOM 812 C C . ASP A 1 111 ? -5.335 -9.729 -7.090 1.00 94.31 111 ASP A C 1
ATOM 814 O O . ASP A 1 111 ? -4.918 -10.450 -7.995 1.00 94.31 111 ASP A O 1
ATOM 818 N N . TYR A 1 112 ? -5.277 -8.394 -7.172 1.00 92.50 112 TYR A N 1
ATOM 819 C CA . TYR A 1 112 ? -4.687 -7.681 -8.306 1.00 92.50 112 TYR A CA 1
ATOM 820 C C . TYR A 1 112 ? -3.190 -7.988 -8.479 1.00 92.50 112 TYR A C 1
ATOM 822 O O . TYR A 1 112 ? -2.730 -8.155 -9.607 1.00 92.50 112 TYR A O 1
ATOM 830 N N . MET A 1 113 ? -2.434 -8.121 -7.384 1.00 91.06 113 MET A N 1
ATOM 831 C CA . MET A 1 113 ? -1.003 -8.469 -7.414 1.00 91.06 113 MET A CA 1
ATOM 832 C C . MET A 1 113 ? -0.726 -9.908 -7.875 1.00 91.06 113 MET A C 1
ATOM 834 O O . MET A 1 113 ? 0.379 -10.206 -8.325 1.00 91.06 113 MET A O 1
ATOM 838 N N . GLU A 1 114 ? -1.707 -10.807 -7.777 1.00 90.19 114 GLU A N 1
ATOM 839 C CA . GLU A 1 114 ? -1.591 -12.194 -8.246 1.00 90.19 114 GLU A CA 1
ATOM 840 C C . GLU A 1 114 ? -2.033 -12.380 -9.701 1.00 90.19 114 GLU A C 1
ATOM 842 O O . GLU A 1 114 ? -1.871 -13.467 -10.267 1.00 90.19 114 GLU A O 1
ATOM 847 N N . LEU A 1 115 ? -2.584 -11.337 -10.330 1.00 87.62 115 LEU A N 1
ATOM 848 C CA . LEU A 1 115 ? -2.983 -11.424 -11.724 1.00 87.62 115 LEU A CA 1
ATOM 849 C C . LEU A 1 115 ? -1.756 -11.664 -12.616 1.00 87.62 115 LEU A C 1
ATOM 851 O O . LEU A 1 115 ? -0.733 -10.986 -12.483 1.00 87.62 115 LEU A O 1
ATOM 855 N N . PRO A 1 116 ? -1.846 -12.597 -13.581 1.00 79.06 116 PRO A N 1
ATOM 856 C CA . PRO A 1 116 ? -0.785 -12.778 -14.553 1.00 79.06 116 PRO A CA 1
ATOM 857 C C . PRO A 1 116 ? -0.628 -11.504 -15.385 1.00 79.06 116 PRO A C 1
ATOM 859 O O . PRO A 1 116 ? -1.615 -10.879 -15.782 1.00 79.06 116 PRO A O 1
ATOM 862 N N . ALA A 1 117 ? 0.619 -11.148 -15.698 1.00 72.44 117 ALA A N 1
ATOM 863 C CA . ALA A 1 117 ? 0.906 -10.006 -16.553 1.00 72.44 117 ALA A CA 1
ATOM 864 C C . ALA A 1 117 ? 0.140 -10.126 -17.882 1.00 72.44 117 ALA A C 1
ATOM 866 O O . ALA A 1 117 ? 0.228 -11.132 -18.595 1.00 72.44 117 ALA A O 1
ATOM 867 N N . GLY A 1 118 ? -0.623 -9.085 -18.217 1.00 70.06 118 GLY A N 1
ATOM 868 C CA . GLY A 1 118 ? -1.377 -9.036 -19.461 1.00 70.06 118 GLY A CA 1
ATOM 869 C C . GLY A 1 118 ? -0.442 -9.148 -20.665 1.00 70.06 118 GLY A C 1
ATOM 870 O O . GLY A 1 118 ? 0.453 -8.328 -20.852 1.00 70.06 118 GLY A O 1
ATOM 871 N N . SER A 1 119 ? -0.655 -10.156 -21.509 1.00 69.94 119 SER A N 1
ATOM 872 C CA . SER A 1 119 ? 0.049 -10.261 -22.787 1.00 69.94 119 SER A CA 1
ATOM 873 C C . SER A 1 119 ? -0.640 -9.376 -23.823 1.00 69.94 119 SER A C 1
ATOM 875 O O . SER A 1 119 ? -1.770 -9.644 -24.232 1.00 69.94 119 SER A O 1
ATOM 877 N N . PHE A 1 120 ? 0.034 -8.316 -24.269 1.00 72.06 120 PHE A N 1
ATOM 878 C CA . PHE A 1 120 ? -0.461 -7.490 -25.367 1.00 72.06 120 PHE A CA 1
ATOM 879 C C . PHE A 1 120 ? -0.341 -8.255 -26.693 1.00 72.06 120 PHE A C 1
ATOM 881 O O . PHE A 1 120 ? 0.763 -8.506 -27.176 1.00 72.06 120 PHE A O 1
ATOM 888 N N . ILE A 1 121 ? -1.476 -8.618 -27.299 1.00 72.88 121 ILE A N 1
ATOM 889 C CA . ILE A 1 121 ? -1.528 -9.192 -28.651 1.00 72.88 121 ILE A CA 1
ATOM 890 C C . ILE A 1 121 ? -1.901 -8.066 -29.633 1.00 72.88 121 ILE A C 1
ATOM 892 O O . ILE A 1 121 ? -3.082 -7.722 -29.734 1.00 72.88 121 ILE A O 1
ATOM 896 N N . PRO A 1 122 ? -0.940 -7.466 -30.364 1.00 69.75 122 PRO A N 1
ATOM 897 C CA . PRO A 1 122 ? -1.251 -6.457 -31.371 1.00 69.75 122 PRO A CA 1
ATOM 898 C C . PRO A 1 122 ? -2.085 -7.067 -32.506 1.00 69.75 122 PRO A C 1
ATOM 900 O O . PRO A 1 122 ? -1.645 -8.005 -33.172 1.00 69.75 122 PRO A O 1
ATOM 903 N N . LYS A 1 123 ? -3.275 -6.507 -32.760 1.00 64.88 123 LYS A N 1
ATOM 904 C CA . LYS A 1 123 ? -4.218 -6.965 -33.801 1.00 64.88 123 LYS A CA 1
ATOM 905 C C . LYS A 1 123 ? -3.801 -6.637 -35.249 1.00 64.88 123 LYS A C 1
ATOM 907 O O . LYS A 1 123 ? -4.500 -7.046 -36.167 1.00 64.88 123 LYS A O 1
ATOM 912 N N . ASP A 1 124 ? -2.652 -5.996 -35.474 1.00 58.62 124 ASP A N 1
ATOM 913 C CA . ASP A 1 124 ? -2.254 -5.482 -36.800 1.00 58.62 124 ASP A CA 1
ATOM 914 C C . ASP A 1 124 ? -1.160 -6.286 -37.531 1.00 58.62 124 ASP A C 1
ATOM 916 O O . ASP A 1 124 ? -0.639 -5.848 -38.556 1.00 58.62 124 ASP A O 1
ATOM 920 N N . ARG A 1 125 ? -0.813 -7.495 -37.067 1.00 54.22 125 ARG A N 1
ATOM 921 C CA . ARG A 1 125 ? 0.183 -8.359 -37.745 1.00 54.22 125 ARG A CA 1
ATOM 922 C C . ARG A 1 125 ? -0.388 -9.297 -38.822 1.00 54.22 125 ARG A C 1
ATOM 924 O O . ARG A 1 125 ? 0.269 -10.268 -39.177 1.00 54.22 125 ARG A O 1
ATOM 931 N N . THR A 1 126 ? -1.578 -9.038 -39.362 1.00 54.22 126 THR A N 1
ATOM 932 C CA . THR A 1 126 ? -2.167 -9.850 -40.453 1.00 54.22 126 THR A CA 1
ATOM 933 C C . THR A 1 126 ? -2.033 -9.232 -41.845 1.00 54.22 126 THR A C 1
ATOM 935 O O . THR A 1 126 ? -2.591 -9.768 -42.800 1.00 54.22 126 THR A O 1
ATOM 938 N N . LYS A 1 127 ? -1.261 -8.149 -42.014 1.00 55.66 127 LYS A N 1
ATOM 939 C CA . LYS A 1 127 ? -0.841 -7.703 -43.352 1.00 55.66 127 LYS A CA 1
ATOM 940 C C . LYS A 1 127 ? 0.585 -8.155 -43.635 1.00 55.66 127 LYS A C 1
ATOM 942 O O . LYS A 1 127 ? 1.539 -7.703 -43.004 1.00 55.66 127 LYS A O 1
ATOM 947 N N . GLU A 1 128 ? 0.699 -9.059 -44.598 1.00 46.16 128 GLU A N 1
ATOM 948 C CA . GLU A 1 128 ? 1.952 -9.497 -45.201 1.00 46.16 128 GLU A CA 1
ATOM 949 C C . GLU A 1 128 ? 2.716 -8.264 -45.724 1.00 46.16 128 GLU A C 1
ATOM 951 O O . GLU A 1 128 ? 2.197 -7.506 -46.542 1.00 46.16 128 GLU A O 1
ATOM 956 N N . GLY A 1 129 ? 3.927 -8.016 -45.211 1.00 55.78 129 GLY A N 1
ATOM 957 C CA . GLY A 1 129 ? 4.849 -7.018 -45.773 1.00 55.78 129 GLY A CA 1
ATOM 958 C C . GLY A 1 129 ? 5.210 -5.803 -44.911 1.00 55.78 129 GLY A C 1
ATOM 959 O O . GLY A 1 129 ? 6.176 -5.119 -45.247 1.00 55.78 129 GLY A O 1
ATOM 960 N N . THR A 1 130 ? 4.554 -5.535 -43.779 1.00 54.75 130 THR A N 1
ATOM 961 C CA . THR A 1 130 ? 4.962 -4.397 -42.930 1.00 54.75 130 THR A CA 1
ATOM 962 C C . THR A 1 130 ? 6.018 -4.834 -41.914 1.00 54.75 130 THR A C 1
ATOM 964 O O . THR A 1 130 ? 5.703 -5.295 -40.818 1.00 54.75 130 THR A O 1
ATOM 967 N N . ARG A 1 131 ? 7.302 -4.699 -42.271 1.00 56.47 131 ARG A N 1
ATOM 968 C CA . ARG A 1 131 ? 8.397 -4.786 -41.293 1.00 56.47 131 ARG A CA 1
ATOM 969 C C . ARG A 1 131 ? 8.261 -3.639 -40.292 1.00 56.47 131 ARG A C 1
ATOM 971 O O . ARG A 1 131 ? 8.322 -2.475 -40.674 1.00 56.47 131 ARG A O 1
ATOM 978 N N . VAL A 1 132 ? 8.133 -3.979 -39.014 1.00 57.91 132 VAL A N 1
ATOM 979 C CA . VAL A 1 132 ? 8.393 -3.048 -37.913 1.00 57.91 132 VAL A CA 1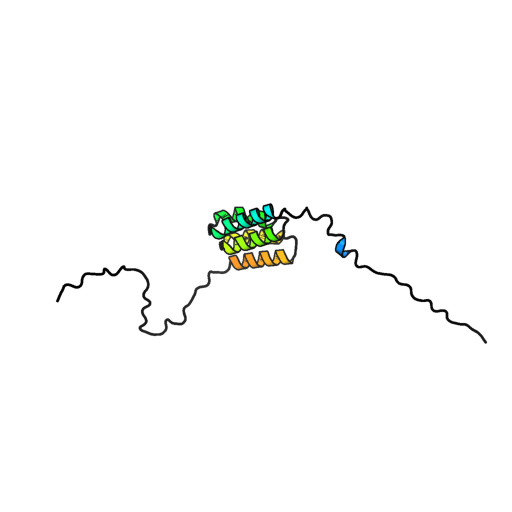
ATOM 980 C C . VAL A 1 132 ? 9.913 -2.852 -37.860 1.00 57.91 132 VAL A C 1
ATOM 982 O O . VAL A 1 132 ? 10.618 -3.857 -37.727 1.00 57.91 132 VAL A O 1
ATOM 985 N N . PRO A 1 133 ? 10.467 -1.633 -37.988 1.00 50.06 133 PRO A N 1
ATOM 986 C CA . PRO A 1 133 ? 11.869 -1.418 -37.671 1.00 50.06 133 PRO A CA 1
ATOM 987 C C . PRO A 1 133 ? 12.029 -1.528 -36.149 1.00 50.06 133 PRO A C 1
ATOM 989 O O . PRO A 1 133 ? 11.827 -0.566 -35.415 1.00 50.06 133 PRO A O 1
ATOM 992 N N . MET A 1 134 ? 12.336 -2.737 -35.678 1.00 49.91 134 MET A N 1
ATOM 993 C CA . MET A 1 134 ? 12.854 -2.981 -34.334 1.00 49.91 134 MET A CA 1
ATOM 994 C C . MET A 1 134 ? 14.350 -2.648 -34.343 1.00 49.91 134 MET A C 1
ATOM 996 O O . MET A 1 134 ? 15.109 -3.242 -35.102 1.00 49.91 134 MET A O 1
ATOM 1000 N N . GLU A 1 135 ? 14.721 -1.681 -33.507 1.00 48.81 135 GLU A N 1
ATOM 1001 C CA . GLU A 1 135 ? 16.041 -1.477 -32.897 1.00 48.81 135 GLU A CA 1
ATOM 1002 C C . GLU A 1 135 ? 17.292 -1.324 -33.796 1.00 48.81 135 GLU A C 1
ATOM 1004 O O . GLU A 1 135 ? 17.831 -2.255 -34.386 1.00 48.81 135 GLU A O 1
ATOM 1009 N N . GLY A 1 136 ? 17.859 -0.112 -33.736 1.00 53.28 136 GLY A N 1
ATOM 1010 C CA . GLY A 1 136 ? 19.261 0.072 -33.350 1.00 53.28 136 GLY A CA 1
ATOM 1011 C C . GLY A 1 136 ? 20.356 -0.300 -34.351 1.00 53.28 136 GLY A C 1
ATOM 1012 O O . GLY A 1 136 ? 21.030 -1.307 -34.165 1.00 53.28 136 GLY A O 1
ATOM 1013 N N . LYS A 1 137 ? 20.675 0.606 -35.288 1.00 48.03 137 LYS A N 1
ATOM 1014 C CA . LYS A 1 137 ? 22.056 0.839 -35.772 1.00 48.03 137 LYS A CA 1
ATOM 1015 C C . LYS A 1 137 ? 22.231 2.329 -36.104 1.00 48.03 137 LYS A C 1
ATOM 1017 O O . LYS A 1 137 ? 21.410 2.851 -36.854 1.00 48.03 137 LYS A O 1
ATOM 1022 N N . PRO A 1 138 ? 23.265 3.035 -35.599 1.00 49.66 138 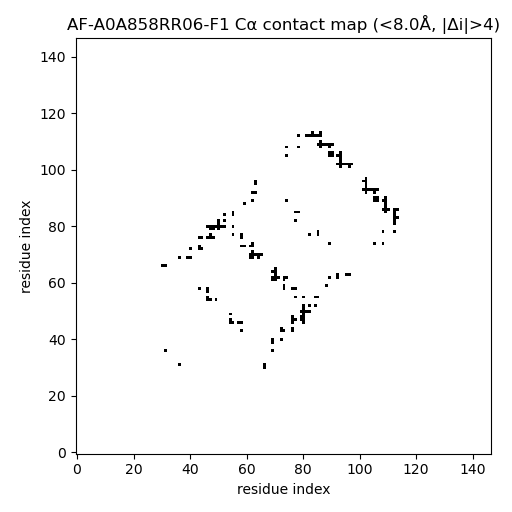PRO A N 1
ATOM 1023 C CA . PRO A 1 138 ? 23.589 4.363 -36.099 1.00 49.66 138 PRO A CA 1
ATOM 1024 C C . PRO A 1 138 ? 24.136 4.180 -37.514 1.00 49.66 138 PRO A C 1
ATOM 1026 O O . PRO A 1 138 ? 25.277 3.752 -37.710 1.00 49.66 138 PRO A O 1
ATOM 1029 N N . GLU A 1 139 ? 23.289 4.413 -38.510 1.00 49.56 139 GLU A N 1
ATOM 1030 C CA . GLU A 1 139 ? 23.688 4.322 -39.903 1.00 49.56 139 GLU A CA 1
ATOM 1031 C C . GLU A 1 139 ? 24.695 5.443 -40.161 1.00 49.56 139 GLU A C 1
ATOM 1033 O O . GLU A 1 139 ? 24.385 6.636 -40.141 1.00 49.56 139 GLU A O 1
ATOM 1038 N N . ARG A 1 140 ? 25.960 5.028 -40.263 1.00 54.41 140 ARG A N 1
ATOM 1039 C CA . ARG A 1 140 ? 27.112 5.878 -40.526 1.00 54.41 140 ARG A CA 1
ATOM 1040 C C . ARG A 1 140 ? 26.763 6.797 -41.689 1.00 54.41 140 ARG A C 1
ATOM 1042 O O . ARG A 1 140 ? 26.528 6.321 -42.797 1.00 54.41 140 ARG A O 1
ATOM 1049 N N . ARG A 1 141 ? 26.798 8.108 -41.444 1.00 49.91 141 ARG A N 1
ATOM 1050 C CA . ARG A 1 141 ? 26.865 9.139 -42.482 1.00 49.91 141 ARG A CA 1
ATOM 1051 C C . ARG A 1 141 ? 28.209 8.982 -43.205 1.00 49.91 141 ARG A C 1
ATOM 1053 O O . ARG A 1 141 ? 29.142 9.734 -42.956 1.00 49.91 141 ARG A O 1
ATOM 1060 N N . MET A 1 142 ? 28.333 7.940 -44.027 1.00 48.94 142 MET A N 1
ATOM 1061 C CA . MET A 1 142 ? 29.426 7.787 -44.974 1.00 48.94 142 MET A CA 1
ATOM 1062 C C . MET A 1 142 ? 29.220 8.838 -46.057 1.00 48.94 142 MET A C 1
ATOM 1064 O O . MET A 1 142 ? 28.278 8.785 -46.844 1.00 48.94 142 MET A O 1
ATOM 1068 N N . GLU A 1 143 ? 30.065 9.857 -45.955 1.00 51.62 143 GLU A N 1
ATOM 1069 C CA . GLU A 1 143 ? 30.648 10.655 -47.025 1.00 51.62 143 GLU A CA 1
ATOM 1070 C C . GLU A 1 143 ? 30.092 10.363 -48.424 1.00 51.62 143 GLU A C 1
ATOM 1072 O O . GLU A 1 143 ? 30.344 9.319 -49.023 1.00 51.62 143 GLU A O 1
ATOM 1077 N N . ARG A 1 144 ? 29.376 11.341 -48.982 1.00 51.22 144 ARG A N 1
ATOM 1078 C CA . ARG A 1 144 ? 29.242 11.441 -50.433 1.00 51.22 144 ARG A CA 1
ATOM 1079 C C . ARG A 1 144 ? 30.583 11.934 -50.987 1.00 51.22 144 ARG A C 1
ATOM 1081 O O . ARG A 1 144 ? 30.951 13.062 -50.652 1.00 51.22 144 ARG A O 1
ATOM 1088 N N . PRO A 1 145 ? 31.295 11.170 -51.833 1.00 52.91 145 PRO A N 1
ATOM 1089 C CA . PRO A 1 145 ? 32.362 11.744 -52.631 1.00 52.91 145 PRO A CA 1
ATOM 1090 C C . PRO A 1 145 ? 31.771 12.625 -53.738 1.00 52.91 145 PRO A C 1
ATOM 1092 O O . PRO A 1 145 ? 30.655 12.409 -54.219 1.00 52.91 145 PRO A O 1
ATOM 1095 N N . ALA A 1 146 ? 32.551 13.640 -54.093 1.00 51.91 146 ALA A N 1
ATOM 1096 C CA . ALA A 1 146 ? 32.241 14.700 -55.036 1.00 51.91 146 ALA A CA 1
ATOM 1097 C C . ALA A 1 146 ? 31.845 14.206 -56.438 1.00 51.91 146 ALA A C 1
ATOM 1099 O O . ALA A 1 146 ? 32.406 13.238 -56.958 1.00 51.91 146 ALA A O 1
ATOM 1100 N N . ARG A 1 147 ? 30.952 14.968 -57.074 1.00 47.25 147 ARG A N 1
ATOM 1101 C CA . ARG A 1 147 ? 30.987 15.262 -58.508 1.00 47.25 147 ARG A CA 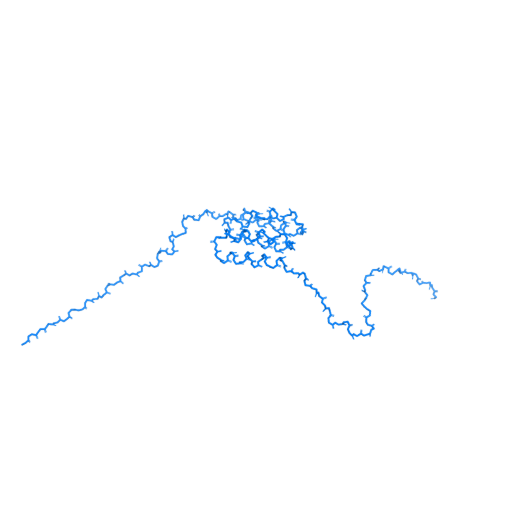1
ATOM 1102 C C . ARG A 1 147 ? 30.615 16.717 -58.721 1.00 47.25 147 ARG A C 1
ATOM 1104 O O . ARG A 1 147 ? 29.672 17.164 -58.033 1.00 47.25 147 ARG A O 1
#

Organism: NCBI:txid2728835

Sequence (147 aa):
MKGPAVKGDPVSSPASPRREEQAAAKDAPAPLDDARRAALLAEIEQFSVSYDAKELPKIEPYLLHPDAEVRKAAMNGMIVLGDSAAAPLLRKAAEKAPTPQEAVALTEAADYMELPAGSFIPKDRTKEGTRVPMEGKPERRMERPAR

pLDDT: mean 74.73, std 21.0, range [38.31, 96.31]

Solvent-accessible surface area (backbone atoms only — not comparable to full-atom values): 9473 Å² total; per-residue (Å²): 134,88,84,79,88,79,85,76,78,84,83,82,74,91,79,81,74,96,59,74,86,68,66,76,74,78,79,66,74,78,77,71,54,68,69,60,48,51,51,52,48,52,51,35,47,59,44,14,76,62,61,47,74,85,36,50,76,72,36,53,69,34,51,75,40,91,50,67,68,51,18,52,45,24,53,49,20,47,59,67,33,63,44,51,79,42,21,70,53,29,43,60,41,23,79,65,40,94,42,73,68,54,20,50,53,28,40,52,52,17,55,58,39,67,53,75,82,82,79,86,76,75,88,74,80,82,58,90,83,75,78,76,90,75,78,89,74,87,77,74,86,72,76,81,79,88,132

Nearest PDB structures (foldseek):
  4xvp-assembly3_F  TM=7.201E-01  e=5.315E-01  synthetic construct
  7z0f-assembly1_C  TM=6.522E-01  e=1.336E+00  synthetic construct
  4zv6-assembly1_A  TM=7.532E-01  e=3.543E+00  synthetic construct
  7q1e-assembly1_D  TM=7.076E-01  e=3.179E+00  synthetic construct
  6hwp-assembly1_A  TM=7.087E-01  e=7.167E+00  synthetic construct

Foldseek 3Di:
DDDDDDDDDDPDDDDDDPPVVPPPPPPQDDPDPPVVVVVLLVVLQVLLQVLDPVSLVVLLVQCLDSDPVSNVSSLVSLVSSLALVNLVSLQVSLVVDPDVVSSVSSNVSSVVSPDDPDDDDDPPPPDPDDDDPPDDDPPDPPDDDDD

Radius of gyration: 31.59 Å; Cα contacts (8 Å, |Δi|>4): 105; chains: 1; bounding box: 110×33×89 Å

Mean predicted aligned error: 16.9 Å

Secondary structure (DSSP, 8-state):
-------------------STTTTSSSS--PPPHHHHHHHHHHHHHHHTT--GGGHHHHGGGGG-SSHHHHHHHHHHHHHH--TTHHHHHHHHHTT-SSHHHHHHHHHHHHHHTSPPP----TTTTSTT-----S--------PPP-